Protein AF-A0A662VPF4-F1 (afdb_monomer)

Radius of gyration: 16.71 Å; Cα contacts (8 Å, |Δi|>4): 101; chains: 1; bounding box: 46×25×41 Å

Structure (mmCIF, N/CA/C/O backbone):
data_AF-A0A662VPF4-F1
#
_entry.id   AF-A0A662VPF4-F1
#
loop_
_atom_site.group_PDB
_atom_site.id
_atom_site.type_symbol
_atom_site.label_atom_id
_atom_site.label_alt_id
_atom_site.label_comp_id
_atom_site.label_asym_id
_atom_site.label_entity_id
_atom_site.label_seq_id
_atom_site.pdbx_PDB_ins_code
_atom_site.Cartn_x
_atom_site.Cartn_y
_atom_site.Cartn_z
_atom_site.occupancy
_atom_site.B_iso_or_equiv
_atom_site.auth_seq_id
_atom_site.auth_comp_id
_atom_site.auth_asym_id
_atom_site.auth_atom_id
_atom_site.pdbx_PDB_model_num
ATOM 1 N N . MET A 1 1 ? 14.615 -4.735 -20.268 1.00 75.81 1 MET A N 1
ATOM 2 C CA . MET A 1 1 ? 13.802 -3.677 -19.639 1.00 75.81 1 MET A CA 1
ATOM 3 C C . MET A 1 1 ? 14.411 -3.426 -18.276 1.00 75.81 1 MET A C 1
ATOM 5 O O . MET A 1 1 ? 14.627 -4.401 -17.567 1.00 75.81 1 MET A O 1
ATOM 9 N N . GLU A 1 2 ? 14.802 -2.192 -17.964 1.00 91.88 2 GLU A N 1
ATOM 10 C CA . GLU A 1 2 ? 15.362 -1.872 -16.643 1.00 91.88 2 GLU A CA 1
ATOM 11 C C . GLU A 1 2 ? 14.286 -2.017 -15.561 1.00 91.88 2 GLU A C 1
ATOM 13 O O . GLU A 1 2 ? 13.106 -1.754 -15.818 1.00 91.88 2 GLU A O 1
ATOM 18 N N . SER A 1 3 ? 14.689 -2.447 -14.365 1.00 94.75 3 SER A N 1
ATOM 19 C CA . SER A 1 3 ? 13.785 -2.583 -13.222 1.00 94.75 3 SER A CA 1
ATOM 20 C C . SER A 1 3 ? 13.769 -1.311 -12.382 1.00 94.75 3 SER A C 1
ATOM 22 O O . SER A 1 3 ? 14.812 -0.703 -12.153 1.00 94.75 3 SER A O 1
ATOM 24 N N . VAL A 1 4 ? 12.596 -0.941 -11.874 1.00 96.50 4 VAL A N 1
ATOM 25 C CA . VAL A 1 4 ? 12.417 0.191 -10.956 1.00 96.50 4 VAL A CA 1
ATOM 26 C C . VAL A 1 4 ? 11.685 -0.286 -9.713 1.00 96.50 4 VAL A C 1
ATOM 28 O O . VAL A 1 4 ? 10.608 -0.876 -9.800 1.00 96.50 4 VAL A O 1
ATOM 31 N N . ALA A 1 5 ? 12.269 -0.010 -8.549 1.00 95.94 5 ALA A N 1
ATOM 32 C CA . ALA A 1 5 ? 11.628 -0.281 -7.274 1.00 95.94 5 ALA A CA 1
ATOM 33 C C . ALA A 1 5 ? 10.499 0.726 -7.024 1.00 95.94 5 ALA A C 1
ATOM 35 O O . ALA A 1 5 ? 10.701 1.939 -7.121 1.00 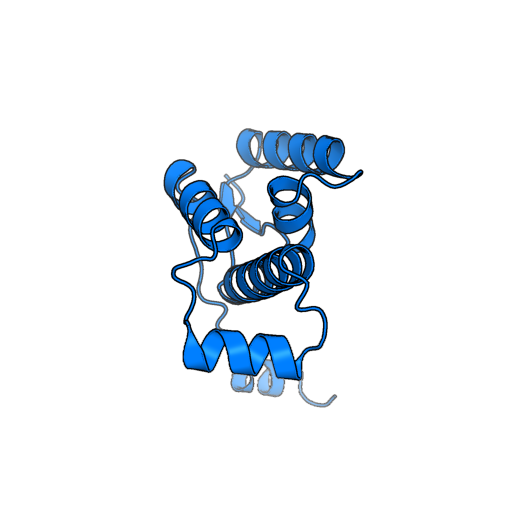95.94 5 ALA A O 1
ATOM 36 N N . LEU A 1 6 ? 9.308 0.226 -6.703 1.00 97.00 6 LEU A N 1
ATOM 37 C CA . LEU A 1 6 ? 8.198 1.068 -6.273 1.00 97.00 6 LEU A CA 1
ATOM 38 C C . LEU A 1 6 ? 8.389 1.466 -4.805 1.00 97.00 6 LEU A C 1
ATOM 40 O O . LEU A 1 6 ? 8.759 0.641 -3.977 1.00 97.00 6 LEU A O 1
ATOM 44 N N . ASP A 1 7 ? 8.116 2.730 -4.486 1.00 95.75 7 ASP A N 1
ATOM 45 C CA . ASP A 1 7 ? 8.227 3.268 -3.127 1.00 95.75 7 ASP A CA 1
ATOM 46 C C . ASP A 1 7 ? 6.928 3.091 -2.324 1.00 95.75 7 ASP A C 1
ATOM 48 O O . ASP A 1 7 ? 5.823 3.174 -2.872 1.00 95.75 7 ASP A O 1
ATOM 52 N N . THR A 1 8 ? 7.053 2.944 -1.004 1.00 96.94 8 THR A N 1
ATOM 53 C CA . THR A 1 8 ? 5.920 2.837 -0.074 1.00 96.94 8 THR A CA 1
ATOM 54 C C . THR A 1 8 ? 4.951 4.015 -0.212 1.00 96.94 8 THR A C 1
ATOM 56 O O . THR A 1 8 ? 3.735 3.818 -0.263 1.00 96.94 8 THR A O 1
ATOM 59 N N . ASN A 1 9 ? 5.442 5.254 -0.339 1.00 96.25 9 ASN A N 1
ATOM 60 C CA . ASN A 1 9 ? 4.568 6.425 -0.441 1.00 96.25 9 ASN A CA 1
ATOM 61 C C . ASN A 1 9 ? 3.762 6.423 -1.736 1.00 96.25 9 ASN A C 1
ATOM 63 O O . ASN A 1 9 ? 2.612 6.865 -1.741 1.00 96.25 9 ASN A O 1
ATOM 67 N N . LEU A 1 10 ? 4.343 5.940 -2.835 1.00 96.75 10 LEU A N 1
ATOM 68 C CA . LEU A 1 10 ? 3.630 5.818 -4.103 1.00 96.75 10 LEU A CA 1
ATOM 69 C C . LEU A 1 10 ? 2.424 4.883 -3.945 1.00 96.75 10 LEU A C 1
ATOM 71 O O . LEU A 1 10 ? 1.303 5.246 -4.310 1.00 96.75 10 LEU A O 1
ATOM 75 N N . ILE A 1 11 ? 2.658 3.719 -3.339 1.00 96.19 11 ILE A N 1
ATOM 76 C CA . ILE A 1 11 ? 1.656 2.677 -3.094 1.00 96.19 11 ILE A CA 1
ATOM 77 C C . ILE A 1 11 ? 0.567 3.190 -2.153 1.00 96.19 11 ILE A C 1
ATOM 79 O O . ILE A 1 11 ? -0.619 3.152 -2.481 1.00 96.19 11 ILE A O 1
ATOM 83 N N . VAL A 1 12 ? 0.961 3.717 -0.995 1.00 96.62 12 VAL A N 1
ATOM 84 C CA . VAL A 1 12 ? 0.033 4.185 0.038 1.00 96.62 12 VAL A CA 1
ATOM 85 C C . VAL A 1 12 ? -0.849 5.312 -0.496 1.00 96.62 12 VAL A C 1
ATOM 87 O O . VAL A 1 12 ? -2.068 5.258 -0.330 1.00 96.62 12 VAL A O 1
ATOM 90 N N . ASN A 1 13 ? -0.279 6.302 -1.192 1.00 96.56 13 ASN A N 1
ATOM 91 C CA . ASN A 1 13 ? -1.071 7.392 -1.768 1.00 96.56 13 ASN A CA 1
ATOM 92 C C . ASN A 1 13 ? -2.064 6.892 -2.825 1.00 96.56 13 ASN A C 1
ATOM 94 O O . ASN A 1 13 ? -3.186 7.398 -2.896 1.00 96.56 13 ASN A O 1
ATOM 98 N N . PHE A 1 14 ? -1.673 5.895 -3.623 1.00 96.00 14 PHE A N 1
ATOM 99 C CA . PHE A 1 14 ? -2.550 5.286 -4.616 1.00 96.00 14 PHE A CA 1
ATOM 100 C C . PHE A 1 14 ? -3.719 4.522 -3.970 1.00 96.00 14 PHE A C 1
ATOM 102 O O . PHE A 1 14 ? -4.873 4.750 -4.339 1.00 96.00 14 PHE A O 1
ATOM 109 N N . ILE A 1 15 ? -3.444 3.665 -2.981 1.00 95.81 15 ILE A N 1
ATOM 110 C CA . ILE A 1 15 ? -4.458 2.820 -2.326 1.00 95.81 15 ILE A CA 1
ATOM 111 C C . ILE A 1 15 ? -5.395 3.640 -1.426 1.00 95.81 15 ILE A C 1
ATOM 113 O O . ILE A 1 15 ? -6.611 3.434 -1.461 1.00 95.81 15 ILE A O 1
ATOM 117 N N . LEU A 1 16 ? -4.865 4.594 -0.650 1.00 95.94 16 LEU A N 1
ATOM 118 C CA . LEU A 1 16 ? -5.651 5.422 0.279 1.00 95.94 16 LEU A CA 1
ATOM 119 C C . LEU A 1 16 ? -6.454 6.534 -0.398 1.00 95.94 16 LEU A C 1
ATOM 121 O O . LEU A 1 16 ? -7.283 7.165 0.254 1.00 95.94 16 LEU A O 1
ATOM 125 N N . LYS A 1 17 ? -6.230 6.776 -1.692 1.00 92.94 17 LYS A N 1
ATOM 126 C CA . LYS A 1 17 ? -6.884 7.844 -2.456 1.00 92.94 17 LYS A CA 1
ATOM 127 C C . LYS A 1 17 ? -6.679 9.242 -1.840 1.00 92.94 17 LYS A C 1
ATOM 129 O O . LYS A 1 17 ? -7.627 10.007 -1.677 1.00 92.94 17 LYS A O 1
ATOM 134 N N . THR A 1 18 ? -5.436 9.584 -1.503 1.00 93.88 18 THR A N 1
ATOM 135 C CA . THR A 1 18 ? -5.073 10.900 -0.941 1.00 93.88 18 THR A CA 1
ATOM 136 C C . THR A 1 18 ? -5.115 12.016 -1.999 1.00 93.88 18 THR A C 1
ATOM 138 O O . THR A 1 18 ? -5.332 11.776 -3.190 1.00 93.88 18 THR A O 1
ATOM 141 N N . GLN A 1 19 ? -4.807 13.255 -1.613 1.00 95.56 19 GLN A N 1
ATOM 142 C CA . GLN A 1 19 ? -4.616 14.372 -2.545 1.00 95.56 19 GLN A CA 1
ATOM 143 C C . GLN A 1 19 ? -3.514 14.123 -3.595 1.00 95.56 19 GLN A C 1
ATOM 145 O O . GLN A 1 19 ? -3.513 14.752 -4.650 1.00 95.56 19 GLN A O 1
ATOM 150 N N . LEU A 1 20 ? -2.592 13.184 -3.346 1.00 96.38 20 LEU A N 1
ATOM 151 C CA . LEU A 1 20 ? -1.511 12.826 -4.272 1.00 96.38 20 LEU A CA 1
ATOM 152 C C . LEU A 1 20 ? -1.884 11.688 -5.236 1.00 96.38 20 LEU A C 1
ATOM 154 O O . LEU A 1 20 ? -1.057 11.291 -6.055 1.00 96.38 20 LEU A O 1
ATOM 158 N N . THR A 1 21 ? -3.120 11.184 -5.195 1.00 96.75 21 THR A N 1
ATOM 159 C CA . THR A 1 21 ? -3.565 10.036 -6.010 1.00 96.75 21 THR A CA 1
ATOM 160 C C . THR A 1 21 ? -3.339 10.224 -7.504 1.00 96.75 21 THR A C 1
ATOM 162 O O . THR A 1 21 ? -2.924 9.283 -8.175 1.00 96.75 21 THR A O 1
ATOM 165 N N . SER A 1 22 ? -3.616 11.416 -8.050 1.00 96.62 22 SER A N 1
ATOM 166 C CA . SER A 1 22 ? -3.428 11.663 -9.489 1.00 96.62 22 SER A CA 1
ATOM 167 C C . SER A 1 22 ? -1.962 11.509 -9.873 1.00 96.62 22 SER A C 1
ATOM 169 O O . SER A 1 22 ? -1.633 10.760 -10.785 1.00 96.62 22 SER A O 1
ATOM 171 N N . ARG A 1 23 ? -1.070 12.127 -9.092 1.00 96.62 23 ARG A N 1
ATOM 172 C CA . ARG A 1 23 ? 0.373 12.031 -9.303 1.00 96.62 23 ARG A CA 1
ATOM 173 C C . ARG A 1 23 ? 0.872 10.594 -9.146 1.00 96.62 23 ARG A C 1
ATOM 175 O O . ARG A 1 23 ? 1.679 10.146 -9.951 1.00 96.62 23 ARG A O 1
ATOM 182 N N . ALA A 1 24 ? 0.373 9.863 -8.150 1.00 97.19 24 ALA A N 1
ATOM 183 C CA . ALA A 1 24 ? 0.709 8.455 -7.962 1.00 97.19 24 ALA A CA 1
ATOM 184 C C . ALA A 1 24 ? 0.293 7.600 -9.173 1.00 97.19 24 ALA A C 1
ATOM 186 O O . ALA A 1 24 ? 1.077 6.784 -9.652 1.00 97.19 24 ALA A O 1
ATOM 187 N N . LYS A 1 25 ? -0.905 7.833 -9.727 1.00 96.56 25 LYS A N 1
ATOM 188 C CA . LYS A 1 25 ? -1.373 7.171 -10.956 1.00 96.56 25 LYS A CA 1
ATOM 189 C C . LYS A 1 25 ? -0.480 7.468 -12.152 1.00 96.56 25 LYS A C 1
ATOM 191 O O . LYS A 1 25 ? -0.170 6.548 -12.904 1.00 96.56 25 LYS A O 1
ATOM 196 N N . ASP A 1 26 ? -0.083 8.721 -12.333 1.00 97.75 26 ASP A N 1
ATOM 197 C CA . ASP A 1 26 ? 0.754 9.121 -13.465 1.00 97.75 26 ASP A CA 1
ATOM 198 C C . ASP A 1 26 ? 2.149 8.491 -13.377 1.00 97.75 26 ASP A C 1
ATOM 200 O O . ASP A 1 26 ? 2.644 7.963 -14.372 1.00 97.75 26 ASP A O 1
ATOM 204 N N . ILE A 1 27 ? 2.735 8.441 -12.175 1.00 97.31 27 ILE A N 1
ATOM 205 C CA . ILE A 1 27 ? 4.010 7.751 -11.928 1.00 97.31 27 ILE A CA 1
ATOM 206 C C . ILE A 1 27 ? 3.872 6.252 -12.199 1.00 97.31 27 ILE A C 1
ATOM 208 O O . ILE A 1 27 ? 4.680 5.705 -12.943 1.00 97.31 27 ILE A O 1
ATOM 212 N N . LEU A 1 28 ? 2.846 5.585 -11.658 1.00 96.31 28 LEU A N 1
ATOM 213 C CA . LEU A 1 28 ? 2.629 4.157 -11.907 1.00 96.31 28 LEU A CA 1
ATOM 214 C C . LEU A 1 28 ? 2.476 3.887 -13.408 1.00 96.31 28 LEU A C 1
ATOM 216 O O . LEU A 1 28 ? 3.187 3.049 -13.950 1.00 96.31 28 LEU A O 1
ATOM 220 N N . ARG A 1 29 ? 1.634 4.645 -14.118 1.00 96.38 29 ARG A N 1
ATOM 221 C CA . ARG A 1 29 ? 1.476 4.509 -15.578 1.00 96.38 29 ARG A CA 1
ATOM 222 C C . ARG A 1 29 ? 2.798 4.660 -16.321 1.00 96.38 29 ARG A C 1
ATOM 224 O O . ARG A 1 29 ? 3.070 3.887 -17.235 1.00 96.38 29 ARG A O 1
ATOM 231 N N . PHE A 1 30 ? 3.608 5.646 -15.943 1.00 96.69 30 PHE A N 1
ATOM 232 C CA . PHE A 1 30 ? 4.921 5.853 -16.541 1.00 96.69 30 PHE A CA 1
ATOM 233 C C . PHE A 1 30 ? 5.864 4.673 -16.277 1.00 96.69 30 PHE A C 1
ATOM 235 O O . PHE A 1 30 ? 6.503 4.195 -17.218 1.00 96.69 30 PHE A O 1
ATOM 242 N N . VAL A 1 31 ? 5.905 4.172 -15.036 1.00 96.56 31 VAL A N 1
ATOM 243 C CA . VAL A 1 31 ? 6.732 3.024 -14.644 1.00 96.56 31 VAL A CA 1
ATOM 244 C C . VAL A 1 31 ? 6.311 1.778 -15.412 1.00 96.56 31 VAL A C 1
ATOM 246 O O . VAL A 1 31 ? 7.138 1.210 -16.107 1.00 96.56 31 VAL A O 1
ATOM 249 N N . PHE A 1 32 ? 5.029 1.411 -15.391 1.00 94.94 32 PHE A N 1
ATOM 250 C CA . PHE A 1 32 ? 4.522 0.226 -16.094 1.00 94.94 32 PHE A CA 1
ATOM 251 C C . PHE A 1 32 ? 4.680 0.299 -17.621 1.00 94.94 32 PHE A C 1
ATOM 253 O O . PHE A 1 32 ? 4.714 -0.734 -18.282 1.00 94.94 32 PHE A O 1
ATOM 260 N N . LYS A 1 33 ? 4.770 1.503 -18.199 1.00 96.12 33 LYS A N 1
ATOM 261 C CA . LYS A 1 33 ? 5.017 1.686 -19.636 1.00 96.12 33 LYS A CA 1
ATOM 262 C C . LYS A 1 33 ? 6.499 1.566 -20.006 1.00 96.12 33 LYS A C 1
ATOM 264 O O . LYS A 1 33 ? 6.800 1.171 -21.129 1.00 96.12 33 LYS A O 1
ATOM 269 N N . SER A 1 34 ? 7.400 1.963 -19.108 1.00 96.56 34 SER A N 1
ATOM 270 C CA . SER A 1 34 ? 8.813 2.207 -19.443 1.00 96.56 34 SER A CA 1
ATOM 271 C C . SER A 1 34 ? 9.792 1.256 -18.744 1.00 96.56 34 SER A C 1
ATOM 273 O O . SER A 1 34 ? 10.923 1.108 -19.201 1.00 96.56 34 SER A O 1
ATOM 275 N N . TYR A 1 35 ? 9.374 0.609 -17.655 1.00 97.00 35 TYR A N 1
ATOM 276 C CA . TYR A 1 35 ? 10.220 -0.174 -16.756 1.00 97.00 35 TYR A CA 1
ATOM 277 C C . TYR A 1 35 ? 9.512 -1.442 -16.276 1.00 97.00 35 TYR A C 1
ATOM 279 O O . TYR A 1 35 ? 8.291 -1.567 -16.348 1.00 97.00 35 TYR A O 1
ATOM 287 N N . GLN A 1 36 ? 10.292 -2.369 -15.720 1.00 96.56 36 GLN A N 1
ATOM 288 C CA . GLN A 1 36 ? 9.767 -3.484 -14.940 1.00 96.56 36 GLN A CA 1
ATOM 289 C C . GLN A 1 36 ? 9.604 -3.028 -13.484 1.00 96.56 36 GLN A C 1
ATOM 291 O O . GLN A 1 36 ? 10.611 -2.839 -12.797 1.00 96.56 36 GLN A O 1
ATOM 296 N N . PRO A 1 37 ? 8.377 -2.835 -12.975 1.00 97.25 37 PRO A N 1
ATOM 297 C CA . PRO A 1 37 ? 8.200 -2.534 -11.565 1.00 97.25 37 PRO A CA 1
ATOM 298 C C . PRO A 1 37 ? 8.612 -3.744 -10.730 1.00 97.25 37 PRO A C 1
ATOM 300 O O . PRO A 1 37 ? 8.307 -4.882 -11.090 1.00 97.25 37 PRO A O 1
ATOM 303 N N . VAL A 1 38 ? 9.275 -3.488 -9.609 1.00 97.19 38 VAL A N 1
ATOM 304 C CA . VAL A 1 38 ? 9.574 -4.479 -8.571 1.00 97.19 38 VAL A CA 1
ATOM 305 C C . VAL A 1 38 ? 9.261 -3.894 -7.199 1.00 97.19 38 VAL A C 1
ATOM 307 O O . VAL A 1 38 ? 9.257 -2.675 -7.011 1.00 97.19 38 VAL A O 1
ATOM 310 N N . LEU A 1 39 ? 9.010 -4.761 -6.229 1.00 96.88 39 LEU A N 1
ATOM 311 C CA . LEU A 1 39 ? 8.884 -4.401 -4.822 1.00 96.88 39 LEU A CA 1
ATOM 312 C C . LEU A 1 39 ? 9.972 -5.094 -4.027 1.00 96.88 39 LEU A C 1
ATOM 314 O O . LEU A 1 39 ? 10.308 -6.238 -4.310 1.00 96.88 39 LEU A O 1
ATOM 318 N N . PHE A 1 40 ? 10.481 -4.431 -2.999 1.00 95.50 40 PHE A N 1
ATOM 319 C CA . PHE A 1 40 ? 11.295 -5.101 -1.997 1.00 95.50 40 PHE A CA 1
ATOM 320 C C . PHE A 1 40 ? 10.433 -5.541 -0.814 1.00 95.50 40 PHE A C 1
ATOM 322 O O . PHE A 1 40 ? 9.405 -4.926 -0.522 1.00 95.50 40 PHE A O 1
ATOM 329 N N . THR A 1 41 ? 10.853 -6.591 -0.106 1.00 93.69 41 THR A N 1
ATOM 330 C CA . THR A 1 41 ? 10.140 -7.096 1.082 1.00 93.69 41 THR A CA 1
ATOM 331 C C . THR A 1 41 ? 9.887 -6.009 2.128 1.00 93.69 41 THR A C 1
ATOM 333 O O . THR A 1 41 ? 8.776 -5.913 2.640 1.00 93.69 41 THR A O 1
ATOM 336 N N . ASN A 1 42 ? 10.851 -5.114 2.371 1.00 92.50 42 ASN A N 1
ATOM 337 C CA . ASN A 1 42 ? 10.669 -3.983 3.287 1.00 92.50 42 ASN A CA 1
ATOM 338 C C . ASN A 1 42 ? 9.577 -3.008 2.811 1.00 92.50 42 ASN A C 1
ATOM 340 O O . ASN A 1 42 ? 8.789 -2.538 3.625 1.00 92.50 42 ASN A O 1
ATOM 344 N N . THR A 1 43 ? 9.482 -2.742 1.504 1.00 95.38 43 THR A N 1
ATOM 345 C CA . THR A 1 43 ? 8.409 -1.912 0.934 1.00 95.38 43 THR A CA 1
ATOM 346 C C . THR A 1 43 ? 7.040 -2.557 1.147 1.00 95.38 43 THR A C 1
ATOM 348 O O . THR A 1 43 ? 6.068 -1.870 1.469 1.00 95.38 43 THR A O 1
ATOM 351 N N . VAL A 1 44 ? 6.947 -3.881 0.982 1.00 95.62 44 VAL A N 1
ATOM 352 C CA . VAL A 1 44 ? 5.708 -4.640 1.208 1.00 95.62 44 VAL A CA 1
A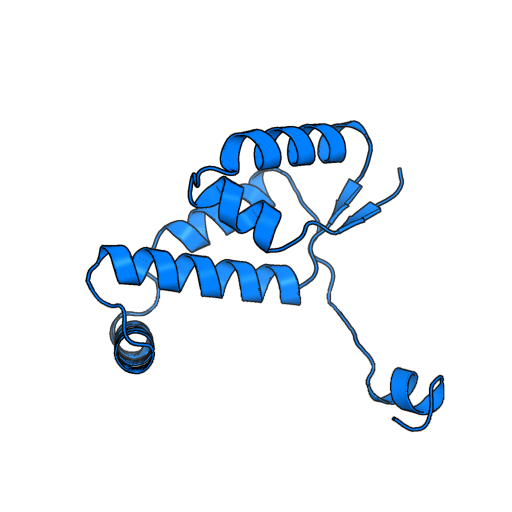TOM 353 C C . VAL A 1 44 ? 5.282 -4.545 2.672 1.00 95.62 44 VAL A C 1
ATOM 355 O O . VAL A 1 44 ? 4.142 -4.173 2.957 1.00 95.62 44 VAL A O 1
ATOM 358 N N . GLU A 1 45 ? 6.195 -4.832 3.599 1.00 94.88 45 GLU A N 1
ATOM 359 C CA . GLU A 1 45 ? 5.940 -4.787 5.043 1.00 94.88 45 GLU A CA 1
ATOM 360 C C . GLU A 1 45 ? 5.514 -3.391 5.507 1.00 94.88 45 GLU A C 1
ATOM 362 O O . GLU A 1 45 ? 4.512 -3.244 6.216 1.00 94.88 45 GLU A O 1
ATOM 367 N N . GLU A 1 46 ? 6.231 -2.356 5.067 1.00 96.44 46 GLU A N 1
ATOM 368 C CA . GLU A 1 46 ? 5.941 -0.969 5.421 1.00 96.44 46 GLU A CA 1
ATOM 369 C C . GLU A 1 46 ? 4.580 -0.519 4.869 1.00 96.44 46 GLU A C 1
ATOM 371 O O . GLU A 1 46 ? 3.770 0.061 5.599 1.00 96.44 46 GLU A O 1
ATOM 376 N N . SER A 1 47 ? 4.281 -0.854 3.609 1.00 97.56 47 SER A N 1
ATOM 377 C CA . SER A 1 47 ? 2.992 -0.543 2.981 1.00 97.56 47 SER A CA 1
ATOM 378 C C . SER A 1 47 ? 1.835 -1.198 3.734 1.00 97.56 47 SER A C 1
ATOM 380 O O . SER A 1 47 ? 0.861 -0.524 4.074 1.00 97.56 47 SER A O 1
ATOM 382 N N . ILE A 1 48 ? 1.944 -2.490 4.062 1.00 96.69 48 ILE A N 1
ATOM 383 C CA . ILE A 1 48 ? 0.926 -3.210 4.843 1.00 96.69 48 ILE A CA 1
ATOM 384 C C . ILE A 1 48 ? 0.731 -2.549 6.208 1.00 96.69 48 ILE A C 1
ATOM 386 O O . ILE A 1 48 ? -0.408 -2.302 6.613 1.00 96.69 48 ILE A O 1
ATOM 390 N N . PHE A 1 49 ? 1.822 -2.233 6.908 1.00 95.44 49 PHE A N 1
ATOM 391 C CA . PHE A 1 49 ? 1.764 -1.600 8.222 1.00 95.44 49 PHE A CA 1
ATOM 392 C C . PHE A 1 49 ? 1.027 -0.256 8.180 1.00 95.44 49 PHE A C 1
ATOM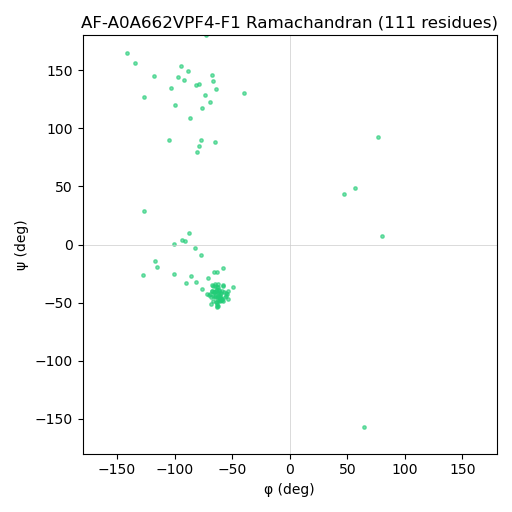 394 O O . PHE A 1 49 ? 0.133 -0.021 8.999 1.00 95.44 49 PHE A O 1
ATOM 401 N N . ILE A 1 50 ? 1.354 0.612 7.219 1.00 96.81 50 ILE A N 1
ATOM 402 C CA . ILE A 1 50 ? 0.701 1.918 7.072 1.00 96.81 50 ILE A CA 1
ATOM 403 C C . ILE A 1 50 ? -0.781 1.739 6.739 1.00 96.81 50 ILE A C 1
ATOM 405 O O . ILE A 1 50 ? -1.631 2.310 7.422 1.00 96.81 50 ILE A O 1
ATOM 409 N N . LEU A 1 51 ? -1.110 0.905 5.751 1.00 97.62 51 LEU A N 1
ATOM 410 C CA . LEU A 1 51 ? -2.493 0.681 5.319 1.00 97.62 51 LEU A CA 1
ATOM 411 C C . LEU A 1 51 ? -3.373 0.135 6.450 1.00 97.62 51 LEU A C 1
ATOM 413 O O . LEU A 1 51 ? -4.491 0.610 6.641 1.00 97.62 51 LEU A O 1
ATOM 417 N N . VAL A 1 52 ? -2.860 -0.807 7.244 1.00 96.88 52 VAL A N 1
ATOM 418 C CA . VAL A 1 52 ? -3.556 -1.333 8.429 1.00 96.88 52 VAL A CA 1
ATOM 419 C C . VAL A 1 52 ? -3.819 -0.233 9.452 1.00 96.88 52 VAL A C 1
ATOM 421 O O . VAL A 1 52 ? -4.924 -0.138 9.988 1.00 96.88 52 VAL A O 1
ATOM 424 N N . ARG A 1 53 ? -2.824 0.609 9.741 1.00 95.81 53 ARG A N 1
ATOM 425 C CA . ARG A 1 53 ? -2.976 1.684 10.730 1.00 95.81 53 ARG A CA 1
ATOM 426 C C . ARG A 1 53 ? -3.951 2.754 10.272 1.00 95.81 53 ARG A C 1
ATOM 428 O O . ARG A 1 53 ? -4.735 3.224 11.094 1.00 95.81 53 ARG A O 1
ATOM 435 N N . GLU A 1 54 ? -3.917 3.125 8.998 1.00 96.12 54 GLU A N 1
ATOM 436 C CA . GLU A 1 54 ? -4.873 4.077 8.435 1.00 96.12 54 GLU A CA 1
ATOM 437 C C . GLU A 1 54 ? -6.295 3.507 8.449 1.00 96.12 54 GLU A C 1
ATOM 439 O O . GLU A 1 54 ? -7.216 4.196 8.881 1.00 96.12 54 GLU A O 1
ATOM 444 N N . GLU A 1 55 ? -6.487 2.226 8.124 1.00 96.81 55 GLU A N 1
ATOM 445 C CA . GLU A 1 55 ? -7.804 1.586 8.241 1.00 96.81 55 GLU A CA 1
ATOM 446 C C . GLU A 1 55 ? -8.305 1.570 9.692 1.00 96.81 55 GLU A C 1
ATOM 448 O O . GLU A 1 55 ? -9.445 1.942 9.971 1.00 96.81 55 GLU A O 1
ATOM 453 N N . LEU A 1 56 ? -7.444 1.220 10.651 1.00 96.81 56 LEU A N 1
ATOM 454 C CA . LEU A 1 56 ? -7.804 1.220 12.070 1.00 96.81 56 LEU A CA 1
ATOM 455 C C . LEU A 1 56 ? -8.183 2.613 12.586 1.00 96.81 56 LEU A C 1
ATOM 457 O O . LEU A 1 56 ? -9.103 2.719 13.400 1.00 96.81 56 LEU A O 1
ATOM 461 N N . LYS A 1 57 ? -7.555 3.683 12.081 1.00 95.88 57 LYS A N 1
ATOM 462 C CA . LYS A 1 57 ? -7.971 5.060 12.390 1.00 95.88 57 LYS A CA 1
ATOM 463 C C . LYS A 1 57 ? -9.402 5.332 11.926 1.00 95.88 57 LYS A C 1
ATOM 465 O O . LYS A 1 57 ? -10.154 5.949 12.676 1.00 95.88 57 LYS A O 1
ATOM 470 N N . THR A 1 58 ? -9.808 4.833 10.754 1.00 93.75 58 THR A N 1
ATOM 471 C CA . THR A 1 58 ? -11.204 4.965 10.283 1.00 93.75 58 THR A CA 1
ATOM 472 C C . THR A 1 58 ? -12.203 4.203 11.158 1.00 93.75 58 THR A C 1
ATOM 474 O O . THR A 1 58 ? -13.365 4.587 11.245 1.00 93.75 58 THR A O 1
ATOM 477 N N . HIS A 1 59 ? -11.743 3.180 11.886 1.00 92.38 59 HIS A N 1
ATOM 478 C CA . HIS A 1 59 ? -12.514 2.461 12.906 1.00 92.38 59 HIS A CA 1
ATOM 479 C C . HIS A 1 59 ? -12.436 3.103 14.307 1.00 92.38 59 HIS A C 1
ATOM 481 O O . HIS A 1 59 ? -12.859 2.493 15.288 1.00 92.38 59 HIS A O 1
ATOM 487 N N . GLY A 1 60 ? -11.874 4.310 14.426 1.00 95.69 60 GLY A N 1
ATOM 488 C CA . GLY A 1 60 ? -11.730 5.033 15.693 1.00 95.69 60 GLY A CA 1
ATOM 489 C C . GLY A 1 60 ? -10.549 4.587 16.562 1.00 95.69 60 GLY A C 1
ATOM 490 O O . GLY A 1 60 ? -10.417 5.055 17.688 1.00 95.69 60 GLY A O 1
ATOM 491 N N . ILE A 1 61 ? -9.670 3.713 16.060 1.00 95.75 61 ILE A N 1
ATOM 492 C CA . ILE A 1 61 ? -8.519 3.174 16.798 1.00 95.75 61 ILE A CA 1
ATOM 493 C C . ILE A 1 61 ? -7.242 3.851 16.294 1.00 95.75 61 ILE A C 1
ATOM 495 O O . ILE A 1 61 ? -6.590 3.397 15.349 1.00 95.75 61 ILE A O 1
ATOM 499 N N . SER A 1 62 ? -6.877 4.968 16.918 1.00 94.38 62 SER A N 1
ATOM 500 C CA . SER A 1 62 ? -5.772 5.822 16.462 1.00 94.38 62 SER A CA 1
ATOM 501 C C . SER A 1 62 ? -4.469 5.630 17.241 1.00 94.38 62 SER A C 1
ATOM 503 O O . SER A 1 62 ? -3.389 5.876 16.694 1.00 94.38 62 SER A O 1
ATOM 505 N N . LYS A 1 63 ? -4.533 5.177 18.500 1.00 95.06 63 LYS A N 1
ATOM 506 C CA . LYS A 1 63 ? -3.340 5.014 19.341 1.00 95.06 63 LYS A CA 1
ATOM 507 C C . LYS A 1 63 ? -2.627 3.707 19.037 1.00 95.06 63 LYS A C 1
ATOM 509 O O . LYS A 1 63 ? -3.242 2.649 18.958 1.00 95.06 63 LYS A O 1
ATOM 514 N N . PHE A 1 64 ? -1.301 3.769 18.967 1.00 91.56 64 PHE A N 1
ATOM 515 C CA . PHE A 1 64 ? -0.461 2.622 18.620 1.00 91.56 64 PHE A CA 1
ATOM 516 C C . PHE A 1 64 ? -0.716 1.381 19.496 1.00 91.56 64 PHE A C 1
ATOM 518 O O . PHE A 1 64 ? -0.890 0.281 18.974 1.00 91.56 64 PHE A O 1
ATOM 525 N N . TYR A 1 65 ? -0.791 1.545 20.820 1.00 94.75 65 TYR A N 1
ATOM 526 C CA . TYR A 1 65 ? -1.049 0.421 21.728 1.00 94.75 65 TYR A CA 1
ATOM 527 C C . TYR A 1 65 ? -2.431 -0.205 21.510 1.00 94.75 65 TYR A C 1
ATOM 529 O O . TYR A 1 65 ? -2.550 -1.427 21.499 1.00 94.75 65 TYR A O 1
ATOM 537 N N . GLU A 1 66 ? -3.455 0.611 21.251 1.00 95.62 66 GLU A N 1
ATOM 538 C CA . GLU A 1 66 ? -4.813 0.134 20.969 1.00 95.62 66 GLU A CA 1
ATOM 539 C C . GLU A 1 66 ? -4.868 -0.617 19.629 1.00 95.62 66 GLU A C 1
ATOM 541 O O . GLU A 1 66 ? -5.493 -1.673 19.539 1.00 95.62 66 GLU A O 1
ATOM 546 N N . GLN A 1 67 ? -4.152 -0.129 18.610 1.00 95.06 67 GLN A N 1
ATOM 547 C CA . GLN A 1 67 ? -4.004 -0.803 17.314 1.00 95.06 67 GLN A CA 1
ATOM 548 C C . GLN A 1 67 ? -3.336 -2.174 17.479 1.00 95.06 67 GLN A C 1
ATOM 550 O O . GLN A 1 67 ? -3.842 -3.181 16.981 1.00 95.06 67 GLN A O 1
ATOM 555 N N . ARG A 1 68 ? -2.238 -2.245 18.241 1.00 94.19 68 ARG A N 1
ATOM 556 C CA . ARG A 1 68 ? -1.555 -3.507 18.556 1.00 94.19 68 ARG A CA 1
ATOM 557 C C . ARG A 1 68 ? -2.479 -4.481 19.288 1.00 94.19 68 ARG A C 1
ATOM 559 O O . ARG A 1 68 ? -2.536 -5.658 18.937 1.00 94.19 68 ARG A O 1
ATOM 566 N N . ASP A 1 69 ? -3.200 -4.007 20.298 1.00 95.62 69 ASP A N 1
ATOM 567 C CA . ASP A 1 69 ? -4.089 -4.848 21.101 1.00 95.62 69 ASP A CA 1
ATOM 568 C C . ASP A 1 69 ? -5.333 -5.292 20.316 1.00 95.62 69 ASP A C 1
ATOM 570 O O . ASP A 1 69 ? -5.873 -6.371 20.575 1.00 95.62 69 ASP A O 1
ATOM 574 N N . TYR A 1 70 ? -5.791 -4.492 19.349 1.00 95.25 70 TYR A N 1
ATOM 575 C CA . TYR A 1 70 ? -6.806 -4.897 18.380 1.00 95.25 70 TYR A CA 1
ATOM 576 C C . TYR A 1 70 ? -6.289 -6.045 17.513 1.00 95.25 70 TYR A C 1
ATOM 578 O O . TYR A 1 70 ? -6.918 -7.103 17.471 1.00 95.25 70 TYR A O 1
ATOM 586 N N . LEU A 1 71 ? -5.126 -5.871 16.878 1.00 94.19 71 LEU A N 1
ATOM 587 C CA . LEU A 1 71 ? -4.543 -6.870 15.978 1.00 94.19 71 LEU A CA 1
ATOM 588 C C . LEU A 1 71 ? -4.245 -8.188 16.702 1.00 94.19 71 LEU A C 1
ATOM 590 O O . LEU A 1 71 ? -4.549 -9.251 16.171 1.00 94.19 71 LEU A O 1
ATOM 594 N N . LYS A 1 72 ? -3.762 -8.144 17.950 1.00 94.25 72 LYS A N 1
ATOM 595 C CA . LYS A 1 72 ? -3.570 -9.352 18.774 1.00 94.25 72 LYS A CA 1
ATOM 596 C C . LYS A 1 72 ? -4.872 -10.105 19.063 1.00 94.25 72 LYS A C 1
ATOM 598 O O . LYS A 1 72 ? -4.860 -11.327 19.135 1.00 94.25 72 LYS A O 1
ATOM 603 N N . ARG A 1 73 ? -5.985 -9.390 19.268 1.00 94.06 73 ARG A N 1
ATOM 604 C CA . ARG A 1 73 ? -7.273 -9.987 19.671 1.00 94.06 73 ARG A CA 1
ATOM 605 C C . ARG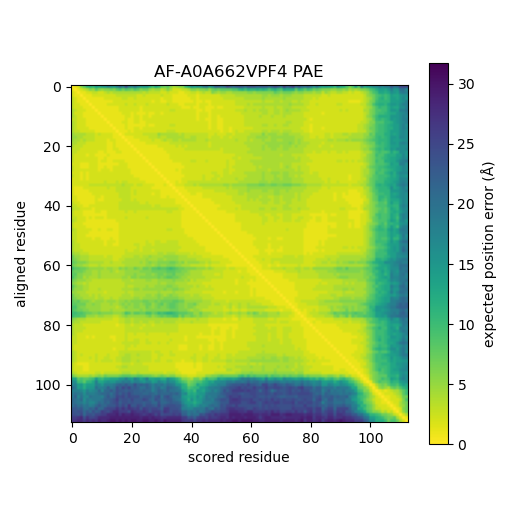 A 1 73 ? -8.162 -10.386 18.498 1.00 94.06 73 ARG A C 1
ATOM 607 O O . ARG A 1 73 ? -8.961 -11.307 18.633 1.00 94.06 73 ARG A O 1
ATOM 614 N N . LYS A 1 74 ? -8.108 -9.643 17.394 1.00 92.81 74 LYS A N 1
ATOM 615 C CA . LYS A 1 74 ? -9.028 -9.771 16.251 1.00 92.81 74 LYS A CA 1
ATOM 616 C C . LYS A 1 74 ? -8.324 -10.181 14.957 1.00 92.81 74 LYS A C 1
ATOM 618 O O . LYS A 1 74 ? -9.002 -10.585 14.012 1.00 92.81 74 LYS A O 1
ATOM 623 N N . GLY A 1 75 ? -6.995 -10.102 14.917 1.00 91.69 75 GLY A N 1
ATOM 624 C CA . GLY A 1 75 ? -6.212 -10.316 13.707 1.00 91.69 75 GLY A CA 1
ATOM 625 C C . GLY A 1 75 ? -6.498 -9.262 12.637 1.00 91.69 75 GLY A C 1
ATOM 626 O O . GLY A 1 75 ? -6.983 -8.166 12.920 1.00 91.69 75 GLY A O 1
ATOM 627 N N . TYR A 1 76 ? -6.222 -9.634 11.388 1.00 91.31 76 TYR A N 1
ATOM 628 C CA . TYR A 1 76 ? -6.367 -8.776 10.206 1.00 91.31 76 TYR A CA 1
ATOM 629 C C . TYR A 1 76 ? -7.654 -9.046 9.412 1.00 91.31 76 TYR A C 1
ATOM 631 O O . TYR A 1 76 ? -7.906 -8.410 8.395 1.00 91.31 76 TYR A O 1
ATOM 639 N N . SER A 1 77 ? -8.492 -9.989 9.856 1.00 86.44 77 SER A N 1
ATOM 640 C CA . SER A 1 77 ? -9.629 -10.509 9.080 1.00 86.44 77 SER A CA 1
ATOM 641 C C . SER A 1 77 ? -10.617 -9.424 8.636 1.00 86.44 77 SER A C 1
ATOM 643 O O . SER A 1 77 ? -11.051 -9.436 7.484 1.00 86.44 77 SER A O 1
ATOM 645 N N . LYS A 1 78 ? -10.914 -8.468 9.526 1.00 88.38 78 LYS A N 1
ATOM 646 C CA . LYS A 1 78 ? -11.827 -7.334 9.295 1.00 88.38 78 LYS A CA 1
ATOM 647 C C . LYS A 1 78 ? -11.196 -6.149 8.561 1.00 88.38 78 LYS A C 1
ATOM 649 O O . LYS A 1 78 ? -11.888 -5.171 8.310 1.00 88.38 78 LYS A O 1
ATOM 654 N N . LEU A 1 79 ? -9.902 -6.220 8.266 1.00 93.94 79 LEU A N 1
ATOM 655 C CA . LEU A 1 79 ? -9.168 -5.186 7.552 1.00 93.94 79 LEU A CA 1
ATOM 656 C C . LEU A 1 79 ? -9.084 -5.565 6.070 1.00 93.94 79 LEU A C 1
ATOM 658 O O . LEU A 1 79 ? -8.987 -6.744 5.714 1.00 93.94 79 LEU A O 1
ATOM 662 N N . THR A 1 80 ? -9.149 -4.571 5.202 1.00 95.88 80 THR A N 1
ATOM 663 C CA . THR A 1 80 ? -9.306 -4.722 3.754 1.00 95.88 80 THR A CA 1
ATOM 664 C C . THR A 1 80 ? -8.250 -3.964 2.965 1.00 95.88 80 THR A C 1
ATOM 666 O O . THR A 1 80 ? -7.915 -4.392 1.866 1.00 95.88 80 THR A O 1
ATOM 669 N N . LEU A 1 81 ? -7.672 -2.883 3.499 1.00 95.50 81 LEU A N 1
ATOM 670 C CA . LEU A 1 81 ? -6.727 -2.058 2.741 1.00 95.50 81 LEU A CA 1
ATOM 671 C C . LEU A 1 81 ? -5.435 -2.809 2.413 1.00 95.50 81 LEU A C 1
ATOM 673 O O . LEU A 1 81 ? -4.961 -2.738 1.284 1.00 95.50 81 LEU A O 1
ATOM 677 N N . HIS A 1 82 ? -4.905 -3.585 3.360 1.00 94.19 82 HIS A N 1
ATOM 678 C CA . HIS A 1 82 ? -3.740 -4.437 3.103 1.00 94.19 82 HIS A CA 1
ATOM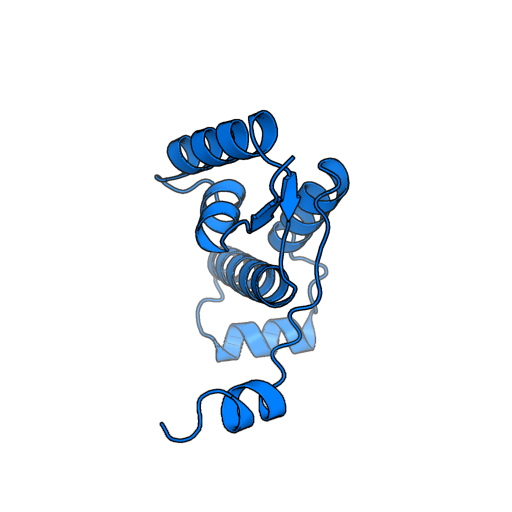 679 C C . HIS A 1 82 ? -4.037 -5.538 2.072 1.00 94.19 82 H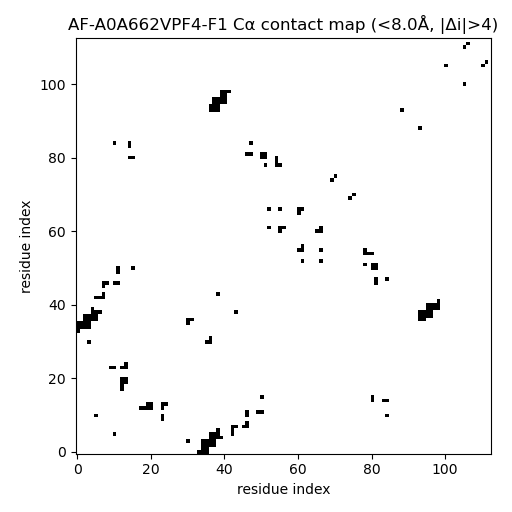IS A C 1
ATOM 681 O O . HIS A 1 82 ? -3.172 -5.851 1.264 1.00 94.19 82 HIS A O 1
ATOM 687 N N . LYS A 1 83 ? -5.265 -6.080 2.048 1.00 95.69 83 LYS A N 1
ATOM 688 C CA . LYS A 1 83 ? -5.682 -7.081 1.051 1.00 95.69 83 LYS A CA 1
ATOM 689 C C . LYS A 1 83 ? -5.740 -6.474 -0.345 1.00 95.69 83 LYS A C 1
ATOM 691 O O . LYS A 1 83 ? -5.168 -7.042 -1.257 1.00 95.69 83 LYS A O 1
ATOM 696 N N . LYS A 1 84 ? -6.304 -5.268 -0.482 1.00 95.94 84 LYS A N 1
ATOM 697 C CA . LYS A 1 84 ? -6.303 -4.518 -1.751 1.00 95.94 84 LYS A CA 1
ATOM 698 C C . LYS A 1 84 ? -4.898 -4.248 -2.277 1.00 95.94 84 LYS A C 1
ATOM 700 O O . LYS A 1 84 ? -4.696 -4.194 -3.482 1.00 95.94 84 LYS A O 1
ATOM 705 N N . PHE A 1 85 ? -3.936 -4.026 -1.383 1.00 96.81 85 PHE A N 1
ATOM 706 C CA . PHE A 1 85 ? -2.541 -3.897 -1.786 1.00 96.81 85 PHE A CA 1
ATOM 707 C C . PHE A 1 85 ? -1.972 -5.226 -2.292 1.00 96.81 85 PHE A C 1
ATOM 709 O O . PHE A 1 85 ? -1.349 -5.231 -3.347 1.00 96.81 85 PHE A O 1
ATOM 716 N N . VAL A 1 86 ? -2.220 -6.338 -1.595 1.00 95.38 86 VAL A N 1
ATOM 717 C CA . VAL A 1 86 ? -1.803 -7.674 -2.057 1.00 95.38 86 VAL A CA 1
ATOM 718 C C . VAL A 1 86 ? -2.431 -8.003 -3.416 1.00 95.38 86 VAL A C 1
ATOM 720 O O . VAL A 1 86 ? -1.699 -8.328 -4.341 1.00 95.38 86 VAL A O 1
ATOM 723 N N . GLU A 1 87 ? -3.739 -7.797 -3.573 1.00 96.69 87 GLU A N 1
ATOM 724 C CA . GLU A 1 87 ? -4.460 -7.963 -4.845 1.00 96.69 87 GLU A CA 1
ATOM 725 C C . GLU A 1 87 ? -3.843 -7.099 -5.955 1.00 96.69 87 GLU A C 1
ATOM 727 O O . GLU A 1 87 ? -3.570 -7.591 -7.039 1.00 96.69 87 GLU A O 1
ATOM 732 N N . PHE A 1 88 ? -3.530 -5.828 -5.679 1.00 95.25 88 PHE A N 1
ATOM 733 C CA . PHE A 1 88 ? -2.856 -4.949 -6.642 1.00 95.25 88 PHE A CA 1
ATOM 734 C C . PHE A 1 88 ? -1.489 -5.488 -7.093 1.00 95.25 88 PHE A C 1
ATOM 736 O O . PHE A 1 88 ? -1.132 -5.354 -8.263 1.00 95.25 88 PHE A O 1
ATOM 743 N N . VAL A 1 89 ? -0.711 -6.068 -6.175 1.00 96.00 89 VAL A N 1
ATOM 744 C CA . VAL A 1 89 ? 0.598 -6.666 -6.479 1.00 96.00 89 VAL A CA 1
ATOM 745 C C . VAL A 1 89 ? 0.438 -7.932 -7.320 1.00 96.00 89 VAL A C 1
ATOM 747 O O . VAL A 1 89 ? 1.175 -8.103 -8.293 1.00 96.00 89 VAL A O 1
ATOM 750 N N . GLU A 1 90 ? -0.531 -8.780 -6.975 1.00 95.81 90 GLU A N 1
ATOM 751 C CA . GLU A 1 90 ? -0.839 -10.032 -7.674 1.00 95.81 90 GLU A CA 1
ATOM 752 C C . GLU A 1 90 ? -1.409 -9.780 -9.077 1.00 95.81 90 GLU A C 1
ATOM 754 O O . GLU A 1 90 ? -0.862 -10.285 -10.057 1.00 95.81 90 GLU A O 1
ATOM 759 N N . ASP A 1 91 ? -2.432 -8.931 -9.202 1.00 96.00 91 ASP A N 1
ATOM 760 C CA . ASP A 1 91 ? -3.100 -8.602 -10.471 1.00 96.00 91 ASP A CA 1
ATOM 761 C C . ASP A 1 91 ? -2.124 -8.028 -11.505 1.00 96.00 91 ASP A C 1
ATOM 763 O O . ASP A 1 91 ? -2.240 -8.273 -12.709 1.00 96.00 91 ASP A O 1
ATOM 767 N N . LEU A 1 92 ? -1.146 -7.251 -11.037 1.00 93.81 92 LEU A N 1
ATOM 768 C CA . LEU A 1 92 ? -0.133 -6.623 -11.881 1.00 93.81 92 LEU A CA 1
ATOM 769 C C . LEU A 1 92 ? 1.150 -7.451 -12.001 1.00 93.81 92 LEU A C 1
ATOM 771 O O . LEU A 1 92 ? 2.093 -6.998 -12.652 1.00 93.81 92 LEU A O 1
ATOM 775 N N . ASN A 1 93 ? 1.185 -8.651 -11.410 1.00 94.56 93 ASN A N 1
ATOM 776 C CA . ASN A 1 93 ? 2.332 -9.560 -11.391 1.00 94.56 93 ASN A CA 1
ATOM 777 C C . ASN A 1 93 ? 3.647 -8.852 -11.017 1.00 94.56 93 ASN A C 1
ATOM 779 O O . ASN A 1 93 ? 4.680 -9.057 -11.659 1.00 94.56 93 ASN A O 1
ATOM 783 N N . ILE A 1 94 ? 3.612 -7.978 -10.005 1.00 96.81 94 ILE A N 1
ATOM 784 C CA . ILE A 1 94 ? 4.792 -7.216 -9.583 1.00 96.81 94 ILE A CA 1
ATOM 785 C C . ILE A 1 94 ? 5.717 -8.155 -8.793 1.00 96.81 94 ILE A C 1
ATOM 787 O O . ILE A 1 94 ? 5.323 -8.626 -7.724 1.00 96.81 94 ILE A O 1
ATOM 791 N N . PRO A 1 95 ? 6.953 -8.422 -9.253 1.00 96.25 95 PRO A N 1
ATOM 792 C CA . PRO A 1 95 ? 7.878 -9.279 -8.526 1.00 96.25 95 PRO A CA 1
ATOM 793 C C . PRO A 1 95 ? 8.250 -8.671 -7.173 1.00 96.25 95 PRO A C 1
ATOM 795 O O . PRO A 1 95 ? 8.619 -7.495 -7.090 1.00 96.25 95 PRO A O 1
ATOM 798 N N . VAL A 1 96 ? 8.208 -9.498 -6.127 1.00 95.81 96 VAL A N 1
ATOM 799 C CA . VAL A 1 96 ? 8.701 -9.147 -4.793 1.00 95.81 96 VAL A CA 1
ATOM 800 C C . VAL A 1 96 ? 10.089 -9.751 -4.610 1.00 95.81 96 VAL A C 1
ATOM 802 O O . VAL A 1 96 ? 10.269 -10.965 -4.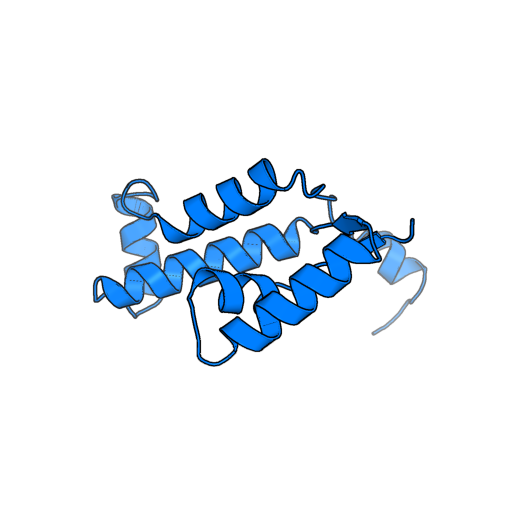686 1.00 95.81 96 VAL A O 1
ATOM 805 N N . LEU A 1 97 ? 11.073 -8.892 -4.381 1.00 94.12 97 LEU A N 1
ATOM 806 C CA . LEU A 1 97 ? 12.472 -9.241 -4.193 1.00 94.12 97 LEU A CA 1
ATOM 807 C C . LEU A 1 97 ? 12.828 -9.168 -2.709 1.00 94.12 97 LEU A C 1
ATOM 809 O O . LEU A 1 97 ? 12.496 -8.206 -2.012 1.00 94.12 97 LEU A O 1
ATOM 813 N N . GLU A 1 98 ? 13.531 -10.184 -2.222 1.00 88.88 98 GLU A N 1
ATOM 814 C CA . GLU A 1 98 ? 14.033 -10.198 -0.853 1.00 88.88 98 GLU A CA 1
ATOM 815 C C . GLU A 1 98 ? 15.134 -9.148 -0.693 1.00 88.88 98 GLU A C 1
ATOM 817 O O . GLU A 1 98 ? 16.148 -9.175 -1.396 1.00 88.88 98 GLU A O 1
ATOM 822 N N . ASN A 1 99 ? 14.947 -8.220 0.245 1.00 72.19 99 ASN A N 1
ATOM 823 C CA . ASN A 1 99 ? 15.979 -7.250 0.573 1.00 72.19 99 ASN A CA 1
ATOM 824 C C . ASN A 1 99 ? 17.033 -7.909 1.477 1.00 72.19 99 ASN A C 1
ATOM 826 O O . ASN A 1 99 ? 16.958 -7.845 2.705 1.00 72.19 99 ASN A O 1
ATOM 830 N N . ARG A 1 100 ? 18.013 -8.586 0.871 1.00 64.19 100 ARG A N 1
ATOM 831 C CA . ARG A 1 100 ? 19.184 -9.107 1.587 1.00 64.19 100 ARG A CA 1
ATOM 832 C C . ARG A 1 100 ? 20.189 -7.986 1.794 1.00 64.19 100 ARG A C 1
ATOM 834 O O . ARG A 1 100 ? 21.176 -7.871 1.078 1.00 64.19 100 ARG A O 1
ATOM 841 N N . CYS A 1 101 ? 19.937 -7.158 2.797 1.00 60.50 101 CYS A N 1
ATOM 842 C CA . CYS A 1 101 ? 20.960 -6.262 3.304 1.00 60.50 101 CYS A CA 1
ATOM 843 C C . CYS A 1 101 ? 21.906 -7.091 4.182 1.00 60.50 101 CYS A C 1
ATOM 845 O O . CYS A 1 101 ? 21.661 -7.281 5.374 1.00 60.50 101 CYS A O 1
ATOM 847 N N . GLY A 1 102 ? 22.951 -7.661 3.578 1.00 60.75 102 GLY A N 1
ATOM 848 C CA . GLY A 1 102 ? 24.024 -8.309 4.322 1.00 60.75 102 GLY A CA 1
ATOM 849 C C . GLY A 1 102 ? 24.751 -7.258 5.150 1.00 60.75 102 GLY A C 1
ATOM 850 O O . GLY A 1 102 ? 25.713 -6.666 4.675 1.00 60.75 102 GLY A O 1
ATOM 851 N N . LEU A 1 103 ? 24.292 -7.001 6.378 1.00 59.34 103 LEU A N 1
ATOM 852 C CA . LEU A 1 103 ? 24.964 -6.104 7.327 1.00 59.34 103 LEU A CA 1
ATOM 853 C C . LEU A 1 103 ? 26.457 -6.446 7.437 1.00 59.34 103 LEU A C 1
ATOM 855 O O . L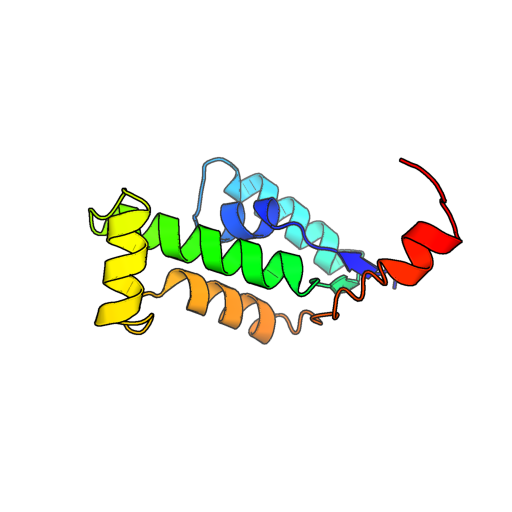EU A 1 103 ? 27.290 -5.547 7.465 1.00 59.34 103 LEU A O 1
ATOM 859 N N . ASP A 1 104 ? 26.794 -7.735 7.376 1.00 61.31 104 ASP A N 1
ATOM 860 C CA . ASP A 1 104 ? 28.172 -8.222 7.357 1.00 61.31 104 ASP A CA 1
ATOM 861 C C . ASP A 1 104 ? 28.960 -7.797 6.107 1.00 61.31 104 ASP A C 1
ATOM 863 O O . ASP A 1 104 ? 30.153 -7.522 6.209 1.00 61.31 104 ASP A O 1
ATOM 867 N N . GLU A 1 105 ? 28.330 -7.727 4.933 1.00 61.00 105 GLU A N 1
ATOM 868 C CA . GLU A 1 105 ? 28.954 -7.231 3.697 1.00 61.00 105 GLU A CA 1
ATOM 869 C C . GLU A 1 105 ? 29.057 -5.707 3.691 1.00 61.00 105 GLU A C 1
ATOM 871 O O . GLU A 1 105 ? 30.078 -5.168 3.276 1.00 61.00 105 GLU A O 1
ATOM 876 N N . LEU A 1 106 ? 28.050 -4.998 4.201 1.00 63.56 106 LEU A N 1
ATOM 877 C CA . LEU A 1 106 ? 28.066 -3.538 4.323 1.00 63.56 106 LEU A CA 1
ATOM 878 C C . LEU A 1 106 ? 29.141 -3.060 5.301 1.00 63.56 106 LEU A C 1
ATOM 880 O O . LEU A 1 106 ? 29.904 -2.155 4.977 1.00 63.56 106 LEU A O 1
ATOM 884 N N . VAL A 1 107 ? 29.258 -3.706 6.462 1.00 65.38 107 VAL A N 1
ATOM 885 C CA . VAL A 1 107 ? 30.303 -3.409 7.452 1.00 65.38 107 VAL A CA 1
ATOM 886 C C . VAL A 1 107 ? 31.693 -3.792 6.930 1.00 65.38 107 VAL A C 1
ATOM 888 O O . VAL A 1 107 ? 32.654 -3.080 7.213 1.00 65.38 107 VAL A O 1
ATOM 891 N N . ARG A 1 108 ? 31.825 -4.871 6.141 1.00 62.56 108 ARG A N 1
ATOM 892 C CA . ARG A 1 108 ? 33.101 -5.232 5.491 1.00 62.56 108 ARG A CA 1
ATOM 893 C C . ARG A 1 108 ? 33.500 -4.262 4.380 1.00 62.56 108 ARG A C 1
ATOM 895 O O . ARG A 1 108 ? 34.668 -3.899 4.303 1.00 62.56 108 ARG A O 1
ATOM 902 N N . ASN A 1 109 ? 32.557 -3.858 3.531 1.00 64.69 109 ASN A N 1
ATOM 903 C CA . ASN A 1 109 ? 32.837 -3.069 2.327 1.00 64.69 109 ASN A CA 1
ATOM 904 C C . ASN A 1 109 ? 32.904 -1.559 2.596 1.00 64.69 109 ASN A C 1
ATOM 906 O O . ASN A 1 109 ? 33.610 -0.848 1.887 1.00 64.69 109 ASN A O 1
ATOM 910 N N . TYR A 1 110 ? 32.203 -1.070 3.620 1.00 69.12 110 TYR A N 1
ATOM 911 C CA . TYR A 1 110 ? 32.077 0.361 3.927 1.00 69.12 110 TYR A CA 1
ATOM 912 C C . TYR A 1 110 ? 32.473 0.684 5.373 1.00 69.12 110 TYR A C 1
ATOM 914 O O . TYR A 1 110 ? 31.943 1.612 5.975 1.00 69.12 110 TYR A O 1
ATOM 922 N N . GLY A 1 111 ? 33.378 -0.118 5.941 1.00 53.12 111 GLY A N 1
ATOM 923 C CA . GLY A 1 111 ? 33.753 -0.112 7.352 1.00 53.12 111 GLY A CA 1
ATOM 924 C C . GLY A 1 111 ? 33.869 1.267 8.014 1.00 53.12 111 GLY A C 1
ATOM 925 O O . GLY A 1 111 ? 34.611 2.132 7.555 1.00 53.12 111 GLY A O 1
ATOM 926 N N . LYS A 1 112 ? 33.206 1.348 9.180 1.00 52.91 112 LYS A N 1
ATOM 927 C CA . LYS A 1 112 ? 33.116 2.437 10.174 1.00 52.91 112 LYS A CA 1
A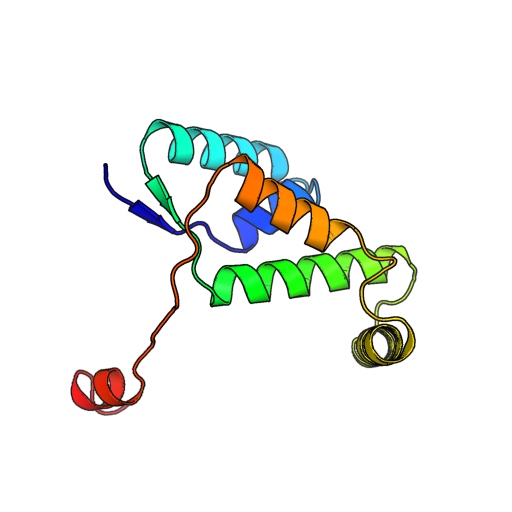TOM 928 C C . LYS A 1 112 ? 32.196 3.609 9.799 1.00 52.91 112 LYS A C 1
ATOM 930 O O . LYS A 1 112 ? 32.636 4.598 9.223 1.00 52.91 112 LYS A O 1
ATOM 935 N N . ILE A 1 113 ? 30.934 3.497 10.235 1.00 56.28 113 ILE A N 1
ATOM 936 C CA . ILE A 1 113 ? 30.137 4.658 10.673 1.00 56.28 113 ILE A CA 1
ATOM 937 C C . ILE A 1 113 ? 30.722 5.151 12.000 1.00 56.28 113 ILE A C 1
ATOM 939 O O . ILE A 1 113 ? 31.084 4.272 12.820 1.00 56.28 113 ILE A O 1
#

Solvent-accessible surface area (backbone atoms only — not comparable to full-atom values): 6455 Å² total; per-residue (Å²): 123,59,74,42,77,59,54,41,67,49,52,48,29,45,78,71,61,45,97,52,22,67,62,30,49,53,50,50,53,49,40,68,72,70,33,41,58,30,35,38,46,65,38,52,55,52,34,38,52,50,36,47,49,56,53,35,37,77,73,73,38,71,51,69,69,58,42,52,54,44,41,76,74,63,52,63,78,93,58,55,58,42,53,55,50,52,49,54,36,57,80,66,67,46,50,74,41,79,71,79,76,51,61,71,54,49,50,67,75,59,60,78,131

Mean predicted aligned error: 6.05 Å

Secondary structure (DSSP, 8-state):
--EEEPPHHHHHHHHHT-TTHHHHHHHHHHHHHHSEEEEEHHHHHHHHHHHHHHHHHHTT--SHHHHHHHHHHHTTTT--HHHHHHHHHHHTTPPEEP----HHHHHHHS---

pLDDT: mean 90.7, std 11.74, range [52.91, 97.75]

Sequence (113 aa):
MESVALDTNLIVNFILKTQLTSRAKDILRFVFKSYQPVLFTNTVEESIFILVREELKTHGISKFYEQRDYLKRKGYSKLTLHKKFVEFVEDLNIPVLENRCGLDELVRNYGKI

Foldseek 3Di:
DAEDEDALVLLLCCLVVDPCNVVSVVVVVVCLVPHQYAYEPVSLVSNLVVQLQVQVVVVVQNDPVSSVVCCVVPNCPPPCSSVVSVCVCVVSVHHYDYPPPPPVVCCVVVNDD

Nearest PDB structures (foldseek):
  3zvk-assembly1_B  TM=5.665E-01  e=7.366E-01  Rickettsia felis
  9h6a-assembly1_A  TM=4.947E-01  e=1.842E+00  Escherichia coli KLY
  5ecw-assembly1_B  TM=2.087E-01  e=1.100E+00  Shigella flexneri